Protein AF-F3FUH7-F1 (afdb_monomer)

Sequence (88 aa):
EEVRAVGEWSKANPDEVTQQVAPLLGLPADITLTSVKRQGYGAQFLTPPVVAAQQKIADTFYQLKLIPKPLSIADVVWTPPAAVAQAQ

Structure (mmCIF, N/CA/C/O backbone):
data_AF-F3FUH7-F1
#
_entry.id   AF-F3FUH7-F1
#
loop_
_atom_site.group_PDB
_atom_site.id
_atom_site.type_symbol
_atom_site.label_atom_id
_atom_site.label_alt_id
_atom_site.label_comp_id
_atom_site.label_asym_id
_atom_site.label_entity_id
_atom_site.label_seq_id
_atom_site.pdbx_PDB_ins_code
_ato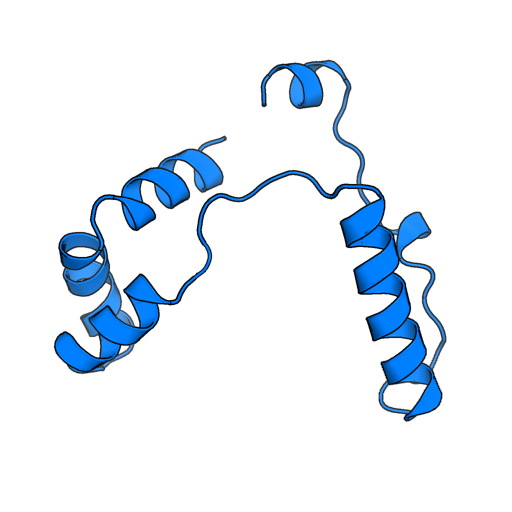m_site.Cartn_x
_atom_site.Cartn_y
_atom_site.Cartn_z
_atom_site.occupancy
_atom_site.B_iso_or_equiv
_atom_site.auth_seq_id
_atom_site.auth_comp_id
_atom_site.auth_asym_id
_atom_site.auth_atom_id
_atom_site.pdbx_PDB_model_num
ATOM 1 N N . GLU A 1 1 ? -11.167 6.082 -10.855 1.00 76.38 1 GLU A N 1
ATOM 2 C CA . GLU A 1 1 ? -11.698 7.347 -10.329 1.00 76.38 1 GLU A CA 1
ATOM 3 C C . GLU A 1 1 ? -12.452 7.148 -9.025 1.00 76.38 1 GLU A C 1
ATOM 5 O O . GLU A 1 1 ? -11.935 7.555 -7.996 1.00 76.38 1 GLU A O 1
ATOM 10 N N . GLU A 1 2 ? -13.551 6.392 -9.027 1.00 89.31 2 GLU A N 1
ATOM 11 C CA . GLU A 1 2 ? -14.361 6.113 -7.824 1.00 89.31 2 GLU A CA 1
ATOM 12 C C . GLU A 1 2 ? -13.558 5.687 -6.585 1.00 89.31 2 GLU A C 1
ATOM 14 O O . GLU A 1 2 ? -13.716 6.257 -5.512 1.00 89.31 2 GLU A O 1
ATOM 19 N N . VAL A 1 3 ? -12.622 4.740 -6.729 1.00 91.62 3 VAL A N 1
ATOM 20 C CA . VAL A 1 3 ? -11.784 4.274 -5.606 1.00 91.62 3 VAL A CA 1
ATOM 21 C C . VAL A 1 3 ? -10.968 5.413 -4.981 1.00 91.62 3 VAL A C 1
ATOM 23 O O . VAL A 1 3 ? -10.799 5.467 -3.764 1.00 91.62 3 VAL A O 1
ATOM 26 N N . ARG A 1 4 ? -10.470 6.344 -5.801 1.00 91.19 4 ARG A N 1
ATOM 27 C CA . ARG A 1 4 ? -9.711 7.506 -5.330 1.00 91.19 4 ARG A CA 1
ATOM 28 C C . ARG A 1 4 ? -10.634 8.508 -4.645 1.00 91.19 4 ARG A C 1
ATOM 30 O O . ARG A 1 4 ? -10.304 8.944 -3.550 1.00 91.19 4 ARG A O 1
ATOM 37 N N . ALA A 1 5 ? -11.792 8.803 -5.234 1.00 92.75 5 ALA A N 1
ATOM 38 C CA . ALA A 1 5 ? -12.786 9.702 -4.648 1.00 92.75 5 ALA A CA 1
ATOM 39 C C . ALA A 1 5 ? -13.268 9.209 -3.272 1.00 92.75 5 ALA A C 1
ATOM 41 O O . ALA A 1 5 ? -13.246 9.963 -2.299 1.00 92.75 5 ALA A O 1
ATOM 42 N N . VAL A 1 6 ? -13.604 7.920 -3.159 1.00 94.88 6 VAL A N 1
ATOM 43 C CA . VAL A 1 6 ? -13.958 7.283 -1.880 1.00 94.88 6 VAL A CA 1
ATOM 44 C C . VAL A 1 6 ? -12.788 7.332 -0.897 1.00 94.88 6 VAL A C 1
ATOM 46 O O . VAL A 1 6 ? -12.999 7.572 0.291 1.00 94.88 6 VAL A O 1
ATOM 49 N N . GLY A 1 7 ? -11.552 7.152 -1.370 1.00 94.56 7 GLY A N 1
ATOM 50 C CA . GLY A 1 7 ? -10.348 7.280 -0.550 1.00 94.56 7 GLY A CA 1
ATOM 51 C C . GLY A 1 7 ? -10.168 8.686 0.032 1.00 94.56 7 GLY A C 1
ATOM 52 O O . GLY A 1 7 ? -9.951 8.824 1.234 1.00 94.56 7 GLY A O 1
ATOM 53 N N . GLU A 1 8 ? -10.293 9.730 -0.786 1.00 95.25 8 GLU A N 1
ATOM 54 C CA . GLU A 1 8 ? -10.184 11.120 -0.319 1.00 95.25 8 GLU A CA 1
ATOM 55 C C . GLU A 1 8 ? -11.308 11.481 0.655 1.00 95.25 8 GLU A C 1
ATOM 57 O O . GLU A 1 8 ? -11.059 12.084 1.701 1.00 95.25 8 GLU A O 1
ATOM 62 N N . TRP A 1 9 ? -12.534 11.035 0.375 1.00 96.12 9 TRP A N 1
ATOM 63 C CA . TRP A 1 9 ? -13.638 11.186 1.317 1.00 96.12 9 TRP A CA 1
ATOM 64 C C . TRP A 1 9 ? -13.355 10.457 2.637 1.00 96.12 9 TRP A C 1
ATOM 66 O O . TRP A 1 9 ? -13.542 11.032 3.707 1.00 96.12 9 TRP A O 1
ATOM 76 N N . SER A 1 10 ? -12.828 9.232 2.580 1.00 96.62 10 SER A N 1
ATOM 77 C CA . SER A 1 10 ? -12.488 8.447 3.775 1.00 96.62 10 SER A CA 1
ATOM 78 C C . SER A 1 10 ? -11.437 9.144 4.636 1.00 96.62 10 SER A C 1
ATOM 80 O O . SER A 1 10 ? -11.530 9.158 5.863 1.00 96.62 10 SER A O 1
ATOM 82 N N . LYS A 1 11 ? -10.454 9.778 3.992 1.00 95.44 11 LYS A N 1
ATOM 83 C CA . LYS A 1 11 ? -9.412 10.557 4.662 1.00 95.44 11 LYS A CA 1
ATOM 84 C C . LYS A 1 11 ? -9.976 11.785 5.384 1.00 95.44 11 LYS A C 1
ATOM 86 O O . LYS A 1 11 ? -9.475 12.135 6.450 1.00 95.44 11 LYS A O 1
ATOM 91 N N . ALA A 1 12 ? -10.996 12.428 4.814 1.00 96.75 12 ALA A N 1
ATOM 92 C CA . ALA A 1 12 ? -11.653 13.594 5.401 1.00 96.75 12 ALA A CA 1
ATOM 93 C C . ALA A 1 12 ? -12.678 13.236 6.494 1.00 96.75 12 ALA A C 1
ATOM 95 O O . ALA A 1 12 ? -12.929 14.064 7.366 1.00 96.75 12 ALA A O 1
ATOM 96 N N . ASN A 1 13 ? -13.229 12.016 6.482 1.00 97.75 13 ASN A N 1
ATOM 97 C CA . ASN A 1 13 ? -14.334 11.600 7.357 1.00 97.75 13 ASN A CA 1
ATOM 98 C C . ASN A 1 13 ? -13.998 10.338 8.185 1.00 97.75 13 ASN A C 1
ATOM 100 O O . ASN A 1 13 ? -14.721 9.340 8.125 1.00 97.75 13 ASN A O 1
ATOM 104 N N . PRO A 1 14 ? -12.909 10.336 8.980 1.00 97.38 14 PRO A N 1
ATOM 105 C CA . PRO A 1 14 ? -12.435 9.133 9.667 1.00 97.38 14 PRO A CA 1
ATOM 106 C C . PRO A 1 14 ? -13.435 8.562 10.685 1.00 97.38 14 PRO A C 1
ATOM 108 O O . PRO A 1 14 ? -13.463 7.348 10.891 1.00 97.38 14 PRO A O 1
ATOM 111 N N . ASP A 1 15 ? -14.265 9.394 11.317 1.00 97.94 15 ASP A N 1
ATOM 112 C CA . ASP A 1 15 ? -15.266 8.927 12.284 1.00 97.94 15 ASP A CA 1
ATOM 113 C C . ASP A 1 15 ? -16.418 8.180 11.591 1.00 97.94 15 ASP A C 1
ATOM 115 O O . ASP A 1 15 ? -16.834 7.117 12.052 1.00 97.94 15 ASP A O 1
ATOM 119 N N . GLU A 1 16 ? -16.874 8.668 10.435 1.00 98.12 16 GLU A N 1
ATOM 120 C CA . GLU A 1 16 ? -17.908 8.000 9.635 1.00 98.12 16 GLU A CA 1
ATOM 121 C C . GLU A 1 16 ? -17.397 6.682 9.048 1.00 98.12 16 GLU A C 1
ATOM 123 O O . GLU A 1 16 ? -18.074 5.655 9.127 1.00 98.12 16 GLU A O 1
ATOM 128 N N . VAL A 1 17 ? -16.161 6.674 8.539 1.00 97.62 17 VAL A N 1
ATOM 129 C CA . VAL A 1 17 ? -15.497 5.440 8.090 1.00 97.62 17 VAL A CA 1
ATOM 130 C C . VAL A 1 17 ? -15.412 4.434 9.237 1.00 97.62 17 VAL A C 1
ATOM 132 O O . VAL A 1 17 ? -15.703 3.253 9.056 1.00 97.62 17 VAL A O 1
ATOM 135 N N . THR A 1 18 ? -15.063 4.890 10.440 1.00 98.19 18 THR A N 1
ATOM 136 C CA . THR A 1 18 ? -14.975 4.028 11.625 1.00 98.19 18 THR A CA 1
ATOM 137 C C . THR A 1 18 ? -16.313 3.378 11.952 1.00 98.19 18 THR A C 1
ATOM 139 O O . THR 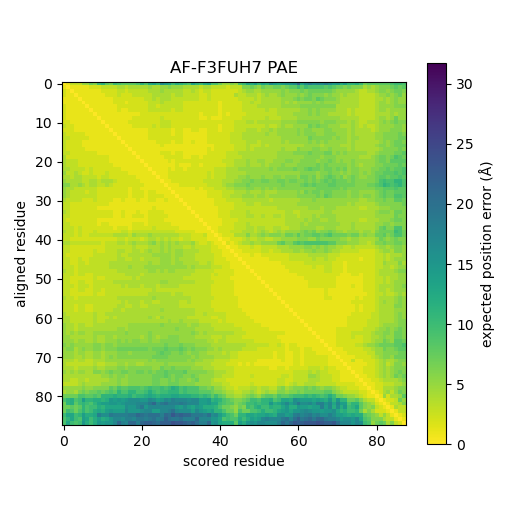A 1 18 ? -16.350 2.174 12.205 1.00 98.19 18 THR A O 1
ATOM 142 N N . GLN A 1 19 ? -17.410 4.136 11.912 1.00 97.81 19 GLN A N 1
ATOM 143 C CA . GLN A 1 19 ? -18.750 3.600 12.170 1.00 97.81 19 GLN A CA 1
ATOM 144 C C . GLN A 1 19 ? -19.140 2.505 11.169 1.00 97.81 19 GLN A C 1
ATOM 146 O O . GLN A 1 19 ? -19.768 1.522 11.559 1.00 97.81 19 GLN A O 1
ATOM 151 N N . GLN A 1 20 ? -18.740 2.641 9.902 1.00 96.69 20 GLN A N 1
ATOM 152 C CA . GLN A 1 20 ? -19.011 1.634 8.873 1.00 96.69 20 GLN A CA 1
ATOM 153 C C . GLN A 1 20 ? -18.124 0.390 9.014 1.00 96.69 20 GLN A C 1
ATOM 155 O O . GLN A 1 20 ? -18.587 -0.731 8.814 1.00 96.69 20 GLN A O 1
ATOM 160 N N . VAL A 1 21 ? -16.845 0.575 9.350 1.00 96.25 21 VAL A N 1
ATOM 161 C CA . VAL A 1 21 ? -15.838 -0.497 9.309 1.00 96.25 21 VAL A CA 1
ATOM 162 C C . VAL A 1 21 ? -15.769 -1.295 10.614 1.00 96.25 21 VAL A C 1
ATOM 164 O O . VAL A 1 21 ? -15.526 -2.501 10.570 1.00 96.25 21 VAL A O 1
ATOM 167 N N . ALA A 1 22 ? -16.012 -0.675 11.772 1.00 97.88 22 ALA A N 1
ATOM 168 C CA . ALA A 1 22 ? -15.890 -1.340 13.074 1.00 97.88 22 ALA A CA 1
ATOM 169 C C . ALA A 1 22 ? -16.736 -2.630 13.191 1.00 97.88 22 ALA A C 1
ATOM 171 O O . ALA A 1 22 ? -16.187 -3.651 13.621 1.00 97.88 22 ALA A O 1
ATOM 172 N N . PRO A 1 23 ? -18.008 -2.666 12.733 1.00 97.31 23 PRO A N 1
ATOM 173 C CA . PRO A 1 23 ? -18.808 -3.892 12.749 1.00 97.31 23 PRO A CA 1
ATOM 174 C C . PRO A 1 23 ? -18.253 -4.995 11.841 1.00 97.31 23 PRO A C 1
ATOM 176 O O . PRO A 1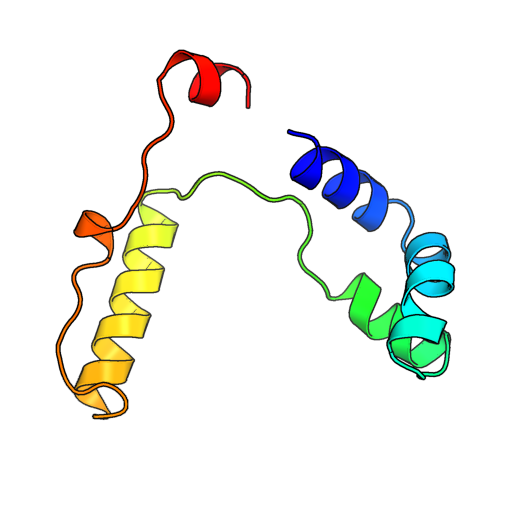 23 ? -18.346 -6.169 12.186 1.00 97.31 23 PRO A O 1
ATOM 179 N N . LEU A 1 24 ? -17.651 -4.631 10.702 1.00 96.56 24 LEU A N 1
ATOM 180 C CA . LEU A 1 24 ? -17.084 -5.588 9.744 1.00 96.56 24 LEU A CA 1
ATOM 181 C C . LEU A 1 24 ? -15.830 -6.270 10.294 1.00 96.56 24 LEU A C 1
ATOM 183 O O . LEU A 1 24 ? -15.579 -7.438 10.005 1.00 96.56 24 LEU A O 1
ATOM 187 N N . LEU A 1 25 ? -15.046 -5.537 11.085 1.00 94.75 25 LEU A N 1
ATOM 188 C CA . LEU A 1 25 ? -13.847 -6.057 11.738 1.00 94.75 25 LEU A CA 1
ATOM 189 C C . LEU A 1 25 ? -14.150 -6.754 13.071 1.00 94.75 25 LEU A C 1
ATOM 191 O O . LEU A 1 25 ? -13.285 -7.450 13.597 1.00 94.75 25 LEU A O 1
ATOM 195 N N . GLY A 1 26 ? -15.346 -6.549 13.635 1.00 95.94 26 GLY A N 1
ATOM 196 C CA . GLY A 1 26 ? -15.695 -7.023 14.975 1.00 95.94 26 GLY A CA 1
ATOM 197 C C . GLY A 1 26 ? -14.867 -6.357 16.080 1.00 95.94 26 GLY A C 1
ATOM 198 O O . GLY A 1 26 ? -14.621 -6.973 17.116 1.00 95.94 26 GLY A O 1
ATOM 199 N N . LEU A 1 27 ? -14.402 -5.124 15.855 1.0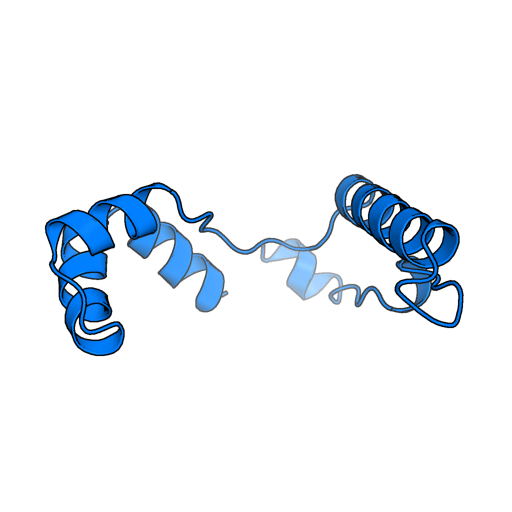0 96.56 27 LEU A N 1
ATOM 200 C CA . LEU A 1 27 ? -13.532 -4.391 16.775 1.00 96.56 27 LEU A CA 1
ATOM 201 C C . LEU A 1 27 ? -14.253 -3.184 17.393 1.00 96.56 27 LEU A C 1
ATOM 203 O O . LEU A 1 27 ? -15.104 -2.575 16.744 1.00 96.56 27 LEU A O 1
ATOM 207 N N . PRO A 1 28 ? -13.878 -2.777 18.620 1.00 97.94 28 PRO A N 1
ATOM 208 C CA . PRO A 1 28 ? -14.293 -1.502 19.193 1.00 97.94 28 PRO A CA 1
ATOM 209 C C . PRO A 1 28 ? -14.001 -0.304 18.274 1.00 97.94 28 PRO A C 1
ATOM 211 O O . PRO A 1 28 ? -13.029 -0.293 17.507 1.00 97.94 28 PRO A O 1
ATOM 214 N N . ALA A 1 29 ? -14.850 0.723 18.360 1.00 97.19 29 ALA A N 1
ATOM 215 C CA . ALA A 1 29 ? -14.771 1.897 17.493 1.00 97.19 29 ALA A CA 1
ATOM 216 C C . ALA A 1 29 ? -13.473 2.695 17.694 1.00 97.19 29 ALA A C 1
ATOM 218 O O . ALA A 1 29 ? -12.884 3.155 16.725 1.00 97.19 29 ALA A O 1
ATOM 219 N N . ASP A 1 30 ? -12.979 2.818 18.922 1.00 97.62 30 ASP A N 1
ATOM 220 C CA . ASP A 1 30 ? -11.731 3.519 19.250 1.00 97.62 30 ASP A CA 1
ATOM 221 C C . ASP A 1 30 ? -10.485 2.824 18.665 1.00 97.62 30 ASP A C 1
ATOM 223 O O . ASP A 1 30 ? -9.595 3.479 18.104 1.00 97.62 30 ASP A O 1
ATOM 227 N N . ILE A 1 31 ? -10.447 1.488 18.714 1.00 97.69 31 ILE A N 1
ATOM 228 C CA . ILE A 1 31 ? -9.395 0.681 18.078 1.00 97.69 31 ILE A CA 1
ATOM 229 C C . ILE A 1 31 ? -9.468 0.834 16.557 1.00 97.69 31 ILE A C 1
ATOM 231 O O . ILE A 1 31 ? -8.455 1.089 15.899 1.00 97.69 31 ILE A O 1
ATOM 235 N N . THR A 1 32 ? -10.671 0.733 15.995 1.00 98.12 32 THR A N 1
ATOM 236 C CA . THR A 1 32 ? -10.889 0.867 14.551 1.00 98.12 32 THR A CA 1
ATOM 237 C C . THR A 1 32 ? -10.500 2.259 14.056 1.00 98.12 32 THR A C 1
ATOM 239 O O . THR A 1 32 ? -9.791 2.370 13.056 1.00 98.12 32 THR A O 1
ATOM 242 N N . LEU A 1 33 ? -10.856 3.315 14.791 1.00 98.06 33 LEU A N 1
ATOM 243 C CA . LEU A 1 33 ? -10.512 4.701 14.470 1.00 98.06 33 LEU A CA 1
ATOM 244 C C . LEU A 1 33 ? -9.003 4.909 14.378 1.00 98.06 33 LEU A C 1
ATOM 246 O O . LEU A 1 33 ? -8.517 5.626 13.501 1.00 98.06 33 LEU A O 1
ATOM 250 N N . THR A 1 34 ? -8.248 4.262 15.265 1.00 97.88 34 THR A N 1
ATOM 251 C CA . THR A 1 34 ? -6.784 4.318 15.235 1.00 97.88 34 THR A CA 1
ATOM 252 C C . THR A 1 34 ? -6.239 3.744 13.927 1.00 97.88 34 THR A C 1
ATOM 254 O O . THR A 1 34 ? -5.370 4.358 13.304 1.00 97.88 34 THR A O 1
ATOM 257 N N . SER A 1 35 ? -6.760 2.601 13.481 1.00 96.00 35 SER A N 1
ATOM 258 C CA . SER A 1 35 ? -6.380 1.987 12.203 1.00 96.00 35 SER A CA 1
ATOM 259 C C . SER A 1 35 ? -6.814 2.839 11.010 1.00 96.00 35 SER A C 1
ATOM 261 O O . SER A 1 35 ? -5.999 3.109 10.130 1.00 96.00 35 SER A O 1
ATOM 263 N N . VAL A 1 36 ? -8.053 3.343 11.017 1.00 97.00 36 VAL A N 1
ATOM 264 C CA . VAL A 1 36 ? -8.607 4.214 9.967 1.00 97.00 36 VAL A CA 1
ATOM 265 C C . VAL A 1 36 ? -7.752 5.465 9.779 1.00 97.00 36 VAL A C 1
ATOM 267 O O . VAL A 1 36 ? -7.444 5.807 8.643 1.00 97.00 36 VAL A O 1
ATOM 270 N N . LYS A 1 37 ? -7.309 6.114 10.862 1.00 96.44 37 LYS A N 1
ATOM 271 C CA . LYS A 1 37 ? -6.447 7.310 10.796 1.00 96.44 37 LYS A CA 1
ATOM 272 C C . LYS A 1 37 ? -5.028 7.024 10.297 1.00 96.44 37 LYS A C 1
ATOM 274 O O . LYS A 1 37 ? -4.378 7.926 9.777 1.00 96.44 37 LYS A O 1
ATOM 279 N N . ARG A 1 38 ? -4.524 5.801 10.488 1.00 96.19 38 ARG A N 1
ATOM 280 C CA . ARG A 1 38 ? -3.181 5.382 10.041 1.00 96.19 38 ARG A CA 1
ATOM 281 C C . ARG A 1 38 ? -3.163 4.876 8.603 1.00 96.19 38 ARG A C 1
ATOM 283 O O . ARG A 1 38 ? -2.093 4.820 8.001 1.00 96.19 38 ARG A O 1
ATOM 290 N N . GLN A 1 39 ? -4.315 4.479 8.074 1.00 94.38 39 GLN A N 1
ATOM 291 C CA . GLN A 1 39 ? -4.433 3.937 6.732 1.00 94.38 39 GLN A CA 1
ATOM 292 C C . GLN A 1 39 ? -4.056 4.987 5.677 1.00 94.38 39 GLN A C 1
ATOM 294 O O . GLN A 1 39 ? -4.491 6.137 5.722 1.00 94.38 39 GLN A O 1
ATOM 299 N N . GLY A 1 40 ? -3.263 4.569 4.688 1.00 91.44 40 GLY A N 1
ATOM 300 C CA . GLY A 1 40 ? -3.032 5.360 3.485 1.00 91.44 40 GLY A CA 1
ATOM 301 C C . GLY A 1 40 ? -4.244 5.273 2.559 1.00 91.44 40 GLY A C 1
ATOM 302 O O . GLY A 1 40 ? -4.565 4.185 2.076 1.00 91.44 40 GLY A O 1
ATOM 303 N N . TYR A 1 41 ? -4.899 6.409 2.317 1.00 93.44 41 TYR A N 1
ATOM 304 C CA . TYR A 1 41 ? -5.942 6.576 1.302 1.00 93.44 41 TYR A CA 1
ATOM 305 C C . TYR A 1 41 ? -5.419 7.384 0.111 1.00 93.44 41 TYR A C 1
ATOM 307 O O . TYR A 1 41 ? -4.348 7.985 0.186 1.00 93.44 41 TYR A O 1
ATOM 315 N N . GLY A 1 42 ? -6.209 7.423 -0.964 1.00 88.50 42 GLY A N 1
ATOM 316 C CA . GLY A 1 42 ? -5.875 8.169 -2.177 1.00 88.50 42 GLY A CA 1
ATOM 317 C C . GLY A 1 42 ? -5.058 7.315 -3.138 1.00 88.50 42 GLY A C 1
ATOM 318 O O . GLY A 1 42 ? -3.850 7.479 -3.272 1.00 88.50 42 GLY A O 1
ATOM 319 N N . ALA A 1 43 ? -5.722 6.364 -3.798 1.00 90.94 43 ALA A N 1
ATOM 320 C CA . ALA A 1 43 ? -5.080 5.527 -4.806 1.00 90.94 43 ALA A CA 1
ATOM 321 C C . ALA A 1 43 ? -4.573 6.380 -5.984 1.00 90.94 43 ALA A C 1
ATOM 323 O O . ALA A 1 43 ? -5.301 7.230 -6.496 1.00 90.94 43 ALA A O 1
ATOM 324 N N . GLN A 1 44 ? -3.344 6.118 -6.427 1.00 90.00 44 GLN A N 1
ATOM 325 C CA . GLN A 1 44 ? -2.667 6.813 -7.526 1.00 90.00 44 GLN A CA 1
ATOM 326 C C . GLN A 1 44 ? -2.047 5.799 -8.490 1.00 90.00 44 GLN A C 1
ATOM 328 O O . GLN A 1 44 ? -1.847 4.634 -8.132 1.00 90.00 44 GLN A O 1
ATOM 333 N N . PHE A 1 45 ? -1.717 6.232 -9.709 1.00 91.94 45 PHE A N 1
ATOM 334 C CA . PHE A 1 45 ? -0.916 5.409 -10.613 1.00 91.94 45 PHE A CA 1
ATOM 335 C C . PHE A 1 45 ? 0.512 5.199 -10.099 1.00 91.94 45 PHE A C 1
ATOM 337 O O . PHE A 1 45 ? 1.080 6.022 -9.380 1.00 91.94 45 PHE A O 1
ATOM 344 N N . LEU A 1 46 ? 1.101 4.070 -10.501 1.00 93.56 46 LEU A N 1
ATOM 345 C CA . LEU A 1 46 ? 2.479 3.737 -10.165 1.00 93.56 46 LEU A CA 1
ATOM 346 C C . LEU A 1 46 ? 3.437 4.693 -10.877 1.00 93.56 46 LEU A C 1
ATOM 348 O O . LEU A 1 46 ? 3.365 4.890 -12.088 1.00 93.56 46 LEU A O 1
ATOM 352 N N . THR A 1 47 ? 4.364 5.257 -10.112 1.00 93.88 47 THR A N 1
ATOM 353 C CA . THR A 1 47 ? 5.423 6.126 -10.627 1.00 93.88 47 THR A CA 1
ATOM 354 C C . THR A 1 47 ? 6.731 5.343 -10.766 1.00 93.88 47 THR A C 1
ATOM 356 O O . THR A 1 47 ? 6.915 4.338 -10.071 1.00 93.88 47 THR A O 1
ATOM 359 N N . PRO A 1 48 ? 7.692 5.795 -11.597 1.00 95.25 48 PRO A N 1
ATOM 360 C CA . PRO A 1 48 ? 8.986 5.119 -11.712 1.00 95.25 48 PRO A CA 1
ATOM 361 C C . PRO A 1 48 ? 9.707 4.913 -10.362 1.00 95.25 48 PRO A C 1
ATOM 363 O O . PRO A 1 48 ? 10.218 3.815 -10.134 1.00 95.25 48 PRO A O 1
ATOM 366 N N . PRO A 1 49 ? 9.698 5.879 -9.414 1.00 97.12 49 PRO A N 1
ATOM 367 C CA . PRO A 1 49 ? 10.238 5.652 -8.072 1.00 97.12 49 PRO A CA 1
ATOM 368 C C . PRO A 1 49 ? 9.535 4.534 -7.289 1.00 97.12 49 PRO A C 1
ATOM 370 O O . PRO A 1 49 ? 10.209 3.755 -6.616 1.00 97.12 49 PRO A O 1
ATOM 373 N N . VAL A 1 50 ? 8.203 4.422 -7.384 1.00 96.50 50 VAL A N 1
ATOM 374 C CA . VAL A 1 50 ? 7.435 3.353 -6.714 1.00 96.50 50 VAL A CA 1
ATOM 375 C C . VAL A 1 50 ? 7.766 1.991 -7.322 1.00 96.50 50 VAL A C 1
ATOM 377 O O . VAL A 1 50 ? 7.995 1.033 -6.586 1.00 96.50 50 VAL A O 1
ATOM 380 N N . VAL A 1 51 ? 7.870 1.908 -8.650 1.00 97.69 51 VAL A N 1
ATOM 381 C CA . VAL A 1 51 ? 8.278 0.681 -9.352 1.00 97.69 51 VAL A CA 1
ATOM 382 C C . VAL A 1 51 ? 9.681 0.247 -8.919 1.00 97.69 51 VAL A C 1
ATOM 384 O O . VAL A 1 51 ? 9.893 -0.919 -8.589 1.00 97.69 51 VAL A O 1
ATOM 387 N N . ALA A 1 52 ? 10.628 1.185 -8.826 1.00 98.25 52 ALA A N 1
ATOM 388 C CA . ALA A 1 52 ? 11.980 0.900 -8.351 1.00 98.25 52 ALA A CA 1
ATOM 389 C C . ALA A 1 52 ? 12.011 0.455 -6.877 1.00 98.25 52 ALA A C 1
ATOM 391 O O . ALA A 1 52 ? 12.780 -0.436 -6.515 1.00 98.25 52 ALA A O 1
ATOM 392 N N . ALA A 1 53 ? 11.180 1.047 -6.014 1.00 98.31 53 ALA A N 1
ATOM 393 C CA . ALA A 1 53 ? 11.053 0.614 -4.624 1.00 98.31 53 ALA A CA 1
ATOM 394 C C . ALA A 1 53 ? 10.496 -0.815 -4.527 1.00 98.31 53 ALA A C 1
ATOM 396 O O . ALA A 1 53 ? 11.023 -1.629 -3.770 1.00 98.31 53 ALA A O 1
ATOM 397 N N . GLN A 1 54 ? 9.495 -1.145 -5.345 1.00 98.25 54 GLN A N 1
ATOM 398 C CA . GLN A 1 54 ? 8.922 -2.486 -5.388 1.00 98.25 54 GLN A CA 1
ATOM 399 C C . GLN A 1 54 ? 9.915 -3.524 -5.928 1.00 98.25 54 GLN A C 1
ATOM 401 O O . GLN A 1 54 ? 9.967 -4.642 -5.416 1.00 98.25 54 GLN A O 1
ATOM 406 N N . GLN A 1 55 ? 10.762 -3.148 -6.894 1.00 98.69 55 GLN A N 1
ATOM 407 C CA . GLN A 1 55 ? 11.849 -4.009 -7.366 1.00 98.69 55 GLN A CA 1
ATOM 408 C C . GLN A 1 55 ? 12.811 -4.368 -6.227 1.00 98.69 55 GLN A C 1
ATOM 410 O O . GLN A 1 55 ? 13.109 -5.541 -6.033 1.00 98.69 55 GLN A O 1
ATOM 415 N N . LYS A 1 56 ? 13.211 -3.394 -5.397 1.00 98.69 56 LYS A N 1
ATOM 416 C CA . LYS A 1 56 ? 14.087 -3.652 -4.237 1.00 98.69 56 LYS A CA 1
ATOM 417 C C . LYS A 1 56 ? 13.471 -4.642 -3.244 1.00 98.69 56 LYS A C 1
ATOM 419 O O . LYS A 1 56 ? 14.188 -5.459 -2.666 1.00 98.69 56 LYS A O 1
ATOM 424 N N . ILE A 1 57 ? 12.154 -4.578 -3.037 1.00 98.44 57 ILE A N 1
ATOM 425 C CA . ILE A 1 57 ? 11.437 -5.535 -2.182 1.00 98.44 57 ILE A CA 1
ATOM 426 C C . ILE A 1 57 ? 11.489 -6.933 -2.808 1.00 98.44 57 ILE A C 1
ATOM 428 O O . ILE A 1 57 ? 11.851 -7.886 -2.120 1.00 98.44 57 ILE A O 1
ATOM 432 N N . ALA A 1 58 ? 11.198 -7.060 -4.106 1.00 98.56 58 ALA A N 1
ATOM 433 C CA . ALA A 1 58 ? 11.265 -8.339 -4.814 1.00 98.56 58 ALA A CA 1
ATOM 434 C C . ALA A 1 58 ? 12.676 -8.954 -4.775 1.00 98.56 58 ALA A C 1
ATOM 436 O O . ALA A 1 58 ? 12.824 -10.141 -4.473 1.00 98.56 58 ALA A O 1
ATOM 437 N N . ASP A 1 59 ? 13.708 -8.135 -4.986 1.00 98.69 59 ASP A N 1
ATOM 438 C CA . ASP A 1 59 ? 15.110 -8.551 -4.900 1.00 98.69 59 ASP A CA 1
ATOM 439 C C . ASP A 1 59 ? 15.446 -9.062 -3.494 1.00 98.69 59 ASP A C 1
ATOM 441 O O . ASP A 1 59 ? 16.042 -10.130 -3.343 1.00 98.69 59 ASP A O 1
ATOM 445 N N . THR A 1 60 ? 15.006 -8.341 -2.45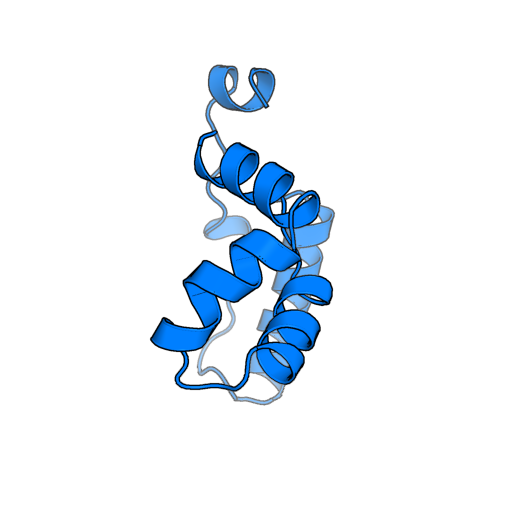6 1.00 98.69 60 THR A N 1
ATOM 446 C CA . THR A 1 60 ? 15.209 -8.735 -1.053 1.00 98.69 60 THR A CA 1
ATOM 447 C C . THR A 1 60 ? 14.536 -10.075 -0.756 1.00 98.69 60 THR A C 1
ATOM 449 O O . THR A 1 60 ? 15.142 -10.956 -0.147 1.00 98.69 60 THR A O 1
ATOM 452 N N . PHE A 1 61 ? 13.300 -10.272 -1.220 1.00 98.69 61 PHE A N 1
ATOM 453 C CA . PHE A 1 61 ? 12.569 -11.526 -1.024 1.00 98.69 61 PHE A CA 1
ATOM 454 C C . PHE A 1 61 ? 13.271 -12.703 -1.707 1.00 98.69 61 PHE A C 1
ATOM 456 O O . PHE A 1 61 ? 13.325 -13.794 -1.138 1.00 98.69 61 PHE A O 1
ATOM 463 N N . TYR A 1 62 ? 13.842 -12.492 -2.894 1.00 98.62 62 TYR A N 1
ATOM 464 C CA . TYR A 1 62 ? 14.612 -13.522 -3.584 1.00 98.62 62 TYR A CA 1
ATOM 465 C C . TYR A 1 62 ? 15.939 -13.827 -2.872 1.00 98.62 62 TYR A C 1
ATOM 467 O O . TYR A 1 62 ? 16.257 -14.994 -2.643 1.00 98.62 62 TYR A O 1
ATOM 475 N N . GLN A 1 63 ? 16.683 -12.801 -2.446 1.00 98.56 63 GLN A N 1
ATOM 476 C CA . GLN A 1 63 ? 17.938 -12.962 -1.696 1.00 98.56 63 GLN A CA 1
ATOM 477 C C . GLN A 1 63 ? 17.735 -13.728 -0.383 1.00 98.56 63 GLN A C 1
ATOM 479 O O . GLN A 1 63 ? 18.538 -14.597 -0.039 1.00 98.56 63 GLN A O 1
ATOM 484 N N . LEU A 1 64 ? 16.633 -13.453 0.319 1.00 98.62 64 LEU A N 1
ATOM 485 C CA . LEU A 1 64 ? 16.231 -14.164 1.535 1.00 98.62 64 LEU A CA 1
ATOM 486 C C . LEU A 1 64 ? 15.574 -15.527 1.260 1.00 98.62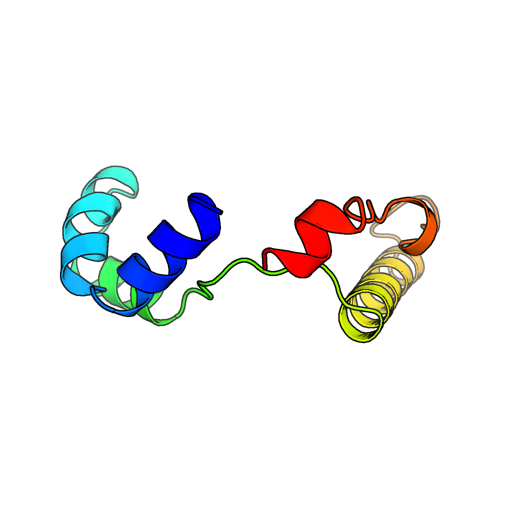 64 LEU A C 1
ATOM 488 O O . LEU A 1 64 ? 15.205 -16.222 2.204 1.00 98.62 64 LEU A O 1
ATOM 492 N N . LYS A 1 65 ? 15.434 -15.927 -0.012 1.00 98.00 65 LYS A N 1
ATOM 493 C CA . LYS A 1 65 ? 14.798 -17.180 -0.457 1.00 98.00 65 LYS A CA 1
ATOM 494 C C . LYS A 1 65 ? 13.338 -17.332 -0.004 1.00 98.00 65 LYS A C 1
ATOM 496 O O . LYS A 1 65 ? 12.847 -18.449 0.139 1.00 98.00 65 LYS A O 1
ATOM 501 N N . LEU A 1 66 ? 12.635 -16.216 0.192 1.00 98.44 66 LEU A N 1
ATOM 502 C CA . LEU A 1 66 ? 11.197 -16.185 0.490 1.00 98.44 66 LEU A CA 1
ATOM 503 C C . LEU A 1 66 ? 10.345 -16.409 -0.766 1.00 98.44 66 LEU A C 1
ATOM 505 O O . LEU A 1 66 ? 9.186 -16.804 -0.665 1.00 98.44 66 LEU A O 1
ATOM 509 N N . ILE A 1 67 ? 10.925 -16.180 -1.948 1.00 98.00 67 ILE A N 1
ATOM 510 C CA . ILE A 1 67 ? 10.344 -16.531 -3.246 1.00 98.00 67 ILE A CA 1
ATOM 511 C C . ILE A 1 67 ? 11.341 -17.358 -4.070 1.00 98.00 67 ILE A C 1
ATOM 513 O O . ILE A 1 67 ? 12.552 -17.157 -3.957 1.00 98.00 67 ILE A O 1
ATOM 517 N N . PRO A 1 68 ? 10.860 -18.278 -4.923 1.00 97.62 68 PRO A N 1
ATOM 518 C CA . PRO A 1 68 ? 11.726 -19.241 -5.601 1.00 97.62 68 PRO A CA 1
ATOM 519 C C . PRO A 1 68 ? 12.415 -18.695 -6.860 1.00 97.62 68 PRO A C 1
ATOM 521 O O . PRO A 1 68 ? 13.304 -19.354 -7.395 1.00 97.62 68 PRO A O 1
ATOM 524 N N . LYS A 1 69 ? 11.989 -17.537 -7.380 1.00 98.06 69 LYS A N 1
ATOM 525 C CA . LYS A 1 69 ? 12.492 -16.955 -8.632 1.00 98.06 69 LYS A CA 1
ATOM 526 C C . LYS A 1 69 ? 12.608 -15.433 -8.516 1.00 98.06 69 LYS A C 1
ATOM 528 O O . LYS A 1 69 ? 11.767 -14.837 -7.840 1.00 98.06 69 LYS A O 1
ATOM 533 N N . PRO A 1 70 ? 13.591 -14.808 -9.188 1.00 97.38 70 PRO A N 1
ATOM 534 C CA . PRO A 1 70 ? 13.637 -13.357 -9.306 1.00 97.38 70 PRO A CA 1
ATOM 535 C C . PRO A 1 70 ? 12.450 -12.853 -10.138 1.00 97.38 70 PRO A C 1
ATOM 537 O O . PRO A 1 70 ? 11.948 -13.562 -11.013 1.00 97.38 70 PRO A O 1
ATOM 540 N N . LEU A 1 71 ? 12.017 -11.622 -9.869 1.00 97.00 71 LEU A N 1
ATOM 541 C CA . LEU A 1 71 ? 10.930 -10.947 -10.580 1.00 97.00 71 LEU A CA 1
ATOM 542 C C . LEU A 1 71 ? 11.447 -9.638 -11.178 1.00 97.00 71 LEU A C 1
ATOM 544 O O . LEU A 1 71 ? 12.195 -8.928 -10.513 1.00 97.00 71 LEU A O 1
ATOM 548 N N . SER A 1 72 ? 11.013 -9.301 -12.393 1.00 97.81 72 SER A N 1
ATOM 549 C CA . SER A 1 72 ? 11.122 -7.943 -12.938 1.00 97.81 72 SER A CA 1
ATOM 550 C C . SER A 1 72 ? 9.784 -7.245 -12.725 1.00 97.81 72 SER A C 1
ATOM 552 O O . SER A 1 72 ? 8.775 -7.637 -13.311 1.00 97.81 72 SER A O 1
ATOM 554 N N . ILE A 1 73 ? 9.745 -6.235 -11.857 1.00 97.62 73 ILE A N 1
ATOM 555 C CA . ILE A 1 73 ? 8.509 -5.499 -11.573 1.00 97.62 73 ILE A CA 1
ATOM 556 C C . ILE A 1 73 ? 8.091 -4.664 -12.781 1.00 97.62 73 ILE A C 1
ATOM 558 O O . ILE A 1 73 ? 6.902 -4.575 -13.067 1.00 97.62 73 ILE A O 1
ATOM 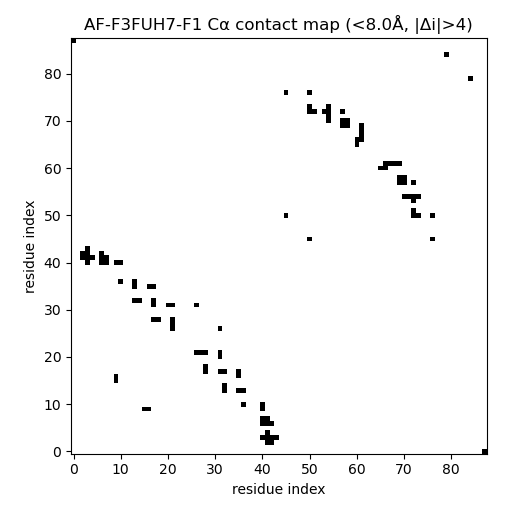562 N N . ALA A 1 74 ? 9.044 -4.096 -13.522 1.00 95.75 74 ALA A N 1
ATOM 563 C CA . ALA A 1 74 ? 8.748 -3.281 -14.699 1.00 95.75 74 ALA A CA 1
ATOM 564 C C . ALA A 1 74 ? 7.935 -4.046 -15.760 1.00 95.75 74 ALA A C 1
ATOM 566 O O . ALA A 1 74 ? 7.068 -3.457 -16.400 1.00 95.75 74 ALA A O 1
ATOM 567 N N . ASP A 1 75 ? 8.156 -5.357 -15.885 1.00 96.38 75 ASP A N 1
ATOM 568 C CA . ASP A 1 75 ? 7.499 -6.210 -16.884 1.00 96.38 75 ASP A CA 1
ATOM 569 C C . ASP A 1 75 ? 6.007 -6.433 -16.589 1.00 96.38 75 ASP A C 1
ATOM 571 O O . ASP A 1 75 ? 5.245 -6.820 -17.474 1.00 96.38 75 ASP A O 1
ATOM 575 N N . VAL A 1 76 ? 5.580 -6.204 -15.344 1.00 95.19 76 VAL A N 1
ATOM 576 C CA . VAL A 1 76 ? 4.206 -6.450 -14.877 1.00 95.19 76 VAL A CA 1
ATOM 577 C C . VAL A 1 76 ? 3.466 -5.168 -14.493 1.00 95.19 76 VAL A C 1
ATOM 579 O O . VAL A 1 76 ? 2.326 -5.226 -14.027 1.00 95.19 76 VAL A O 1
ATOM 582 N N . VAL A 1 77 ? 4.084 -4.000 -14.689 1.00 95.56 77 VAL A N 1
ATOM 583 C CA . VAL A 1 77 ? 3.422 -2.710 -14.476 1.00 95.56 77 VAL A CA 1
ATOM 584 C C . VAL A 1 77 ? 2.499 -2.423 -15.653 1.00 95.56 77 VAL A C 1
ATOM 586 O O . VAL A 1 77 ? 2.934 -2.228 -16.787 1.00 95.56 77 VAL A O 1
ATOM 589 N N . TRP A 1 78 ? 1.202 -2.352 -15.371 1.00 94.38 78 TRP A N 1
ATOM 590 C CA . TRP A 1 78 ? 0.236 -1.835 -16.329 1.00 94.38 78 TRP A CA 1
ATOM 591 C C . TRP A 1 78 ? 0.350 -0.310 -16.430 1.00 94.38 78 TRP A C 1
ATOM 593 O O . TRP A 1 78 ? 0.283 0.393 -15.419 1.00 94.38 78 TRP A O 1
ATOM 603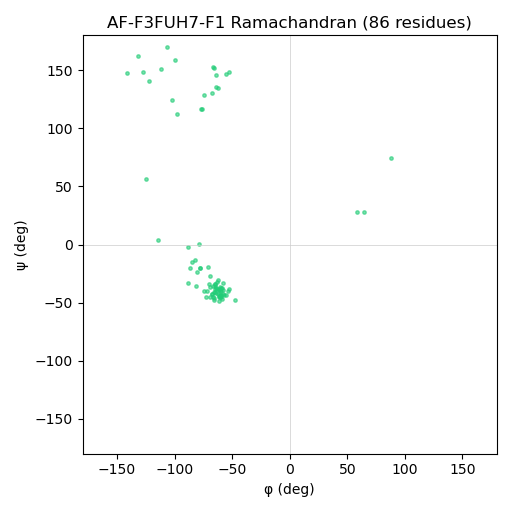 N N . THR A 1 79 ? 0.477 0.194 -17.658 1.00 89.44 79 THR A N 1
ATOM 604 C CA . THR A 1 79 ? 0.498 1.631 -17.949 1.00 89.44 79 THR A CA 1
ATOM 605 C C . THR A 1 79 ? -0.864 2.060 -18.494 1.00 89.44 79 THR A C 1
ATOM 607 O O . THR A 1 79 ? -1.321 1.491 -19.491 1.00 89.44 79 THR A O 1
ATOM 610 N N . PRO A 1 80 ? -1.525 3.057 -17.882 1.00 87.00 80 PRO A N 1
ATOM 611 C CA . PRO A 1 80 ? -2.807 3.545 -18.368 1.00 87.00 80 PRO A CA 1
ATOM 612 C C . PRO A 1 80 ? -2.677 4.170 -19.767 1.00 87.00 80 PRO A C 1
ATOM 614 O O . PRO A 1 80 ? -1.676 4.830 -20.057 1.00 87.00 80 PRO A O 1
ATOM 617 N N . PRO A 1 81 ? -3.700 4.038 -20.634 1.00 88.12 81 PRO A N 1
ATOM 618 C CA . PRO A 1 81 ? -3.768 4.797 -21.878 1.00 88.12 81 PRO A CA 1
ATOM 619 C C . PRO A 1 81 ? -3.681 6.308 -21.616 1.00 88.12 81 PRO A C 1
ATOM 621 O O . PRO A 1 81 ? -4.218 6.796 -20.622 1.00 88.12 81 PRO A O 1
ATOM 624 N N . ALA A 1 82 ? -3.068 7.063 -22.534 1.00 79.31 82 ALA A N 1
ATOM 625 C CA . ALA A 1 82 ? -2.778 8.491 -22.348 1.00 79.31 82 ALA A CA 1
ATOM 626 C C . ALA A 1 82 ? -4.005 9.338 -21.949 1.00 79.31 82 ALA A C 1
ATOM 628 O O . ALA A 1 82 ? -3.896 10.195 -21.079 1.00 79.31 82 ALA A O 1
ATOM 629 N N . ALA A 1 83 ? -5.182 9.053 -22.515 1.00 76.56 83 ALA A N 1
ATOM 630 C CA . ALA A 1 83 ? -6.426 9.749 -22.174 1.00 76.56 83 ALA A CA 1
ATOM 631 C C . ALA A 1 83 ? -6.857 9.549 -20.707 1.00 76.56 83 ALA A C 1
ATOM 633 O O . ALA A 1 83 ? -7.431 10.445 -20.101 1.00 76.56 83 ALA A O 1
ATOM 634 N N . VAL A 1 84 ? -6.557 8.385 -20.121 1.00 75.31 84 VAL A N 1
ATOM 635 C CA . VAL A 1 84 ? -6.865 8.063 -18.718 1.00 75.31 84 VAL A CA 1
ATOM 636 C C . VAL A 1 84 ? -5.810 8.653 -17.784 1.00 75.31 84 VAL A C 1
ATOM 638 O O . VAL A 1 84 ? -6.144 9.112 -16.698 1.00 75.31 84 VAL A O 1
ATOM 641 N N . ALA A 1 85 ? -4.547 8.681 -18.215 1.00 67.94 85 ALA A N 1
ATOM 642 C CA . ALA A 1 85 ? -3.465 9.313 -17.463 1.00 67.94 85 ALA A CA 1
ATOM 643 C C . ALA A 1 85 ? -3.650 10.836 -17.331 1.00 67.94 85 ALA A C 1
ATOM 645 O O . ALA A 1 85 ? -3.297 11.400 -16.307 1.00 67.94 85 ALA A O 1
ATOM 646 N N . GLN A 1 86 ? -4.216 11.488 -18.352 1.00 63.09 86 GLN A N 1
ATOM 647 C CA . GLN A 1 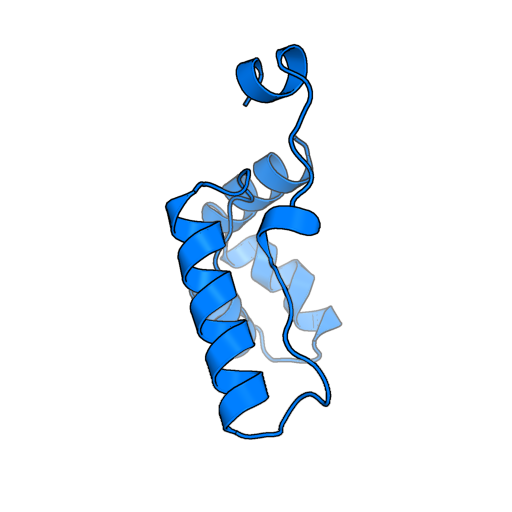86 ? -4.493 12.932 -18.363 1.00 63.09 86 GLN A CA 1
ATOM 648 C C . GLN A 1 86 ? -5.739 13.329 -17.560 1.00 63.09 86 GLN A C 1
ATOM 650 O O . GLN A 1 86 ? -5.890 14.496 -17.213 1.00 63.09 86 GLN A O 1
ATOM 655 N N . ALA A 1 87 ? -6.643 12.381 -17.307 1.00 60.91 87 ALA A N 1
ATOM 656 C CA . ALA A 1 87 ? -7.862 12.599 -16.532 1.00 60.91 87 ALA A CA 1
ATOM 657 C C . ALA A 1 87 ? -7.664 12.387 -15.017 1.00 60.91 87 ALA A C 1
ATOM 659 O O . ALA A 1 87 ? -8.625 12.545 -14.262 1.00 60.91 87 ALA A O 1
ATOM 660 N N . GLN A 1 88 ? -6.457 11.997 -14.586 1.00 58.88 88 GLN A N 1
ATOM 661 C CA . GLN A 1 88 ? -6.081 11.865 -13.175 1.00 58.88 88 GLN A CA 1
ATOM 662 C C . GLN A 1 88 ? -5.398 13.111 -12.627 1.00 58.88 88 GLN A C 1
ATOM 664 O O . GLN A 1 88 ? -4.564 13.698 -13.348 1.00 58.88 88 GLN A O 1
#

Solvent-accessible surface area (backbone atoms only — not comparable to full-atom values): 5324 Å² total; per-residue (Å²): 107,69,70,28,55,53,21,50,50,41,70,76,35,42,69,62,48,20,68,66,46,16,72,78,72,73,45,59,54,72,64,34,33,55,50,54,70,68,52,90,60,52,71,73,84,88,44,75,70,54,49,53,53,51,34,54,52,43,51,49,35,32,75,72,61,78,38,98,61,83,70,66,50,77,83,71,59,85,77,72,56,68,75,61,58,69,75,104

Radius of gyration: 17.68 Å; Cα contacts (8 Å, |Δi|>4): 57; chains: 1; bounding box: 37×33×42 Å

Nearest PDB structures (foldseek):
  7zx8-assembly1_b  TM=4.307E-01  e=6.744E+00  Homo sapiens

Foldseek 3Di:
DVQQVVQVVLQVCLLVVLVVCCVVVVHDSVVSSVVSNVDDGGDDADDPVNLVVVLVVQVVCVVVVVDVDGDRSVVVRDDDDPVVVVVD

Mean predicted aligned error: 4.31 Å

Organism: NCBI:txid629262

pLDDT: mean 93.6, std 8.32, range [58.88, 98.69]

Secondary structure (DSSP, 8-state):
-HHHHHHHHHHH-HHHHHHHHHHHHT--HHHHHHHHHHS-----PPPHHHHHHHHHHHHHHHHTTSSSS---SGGGPPPPPHHHHTT-